Protein AF-A0A7H8TH70-F1 (afdb_monomer)

Radius of gyration: 21.29 Å; Cα contacts (8 Å, |Δi|>4): 26; chains: 1; bounding box: 37×19×67 Å

Nearest PDB structures (foldseek):
  7jg7-assembly1_8  TM=8.365E-01  e=2.701E+00  Mycolicibacterium smegmatis
  6oqv-assembly1_L  TM=8.076E-01  e=2.701E+00  Escherichia coli
  7jg6-assembly1_8  TM=8.333E-01  e=3.085E+00  Mycolicibacterium smegmatis
  7njm-assembly1_Q  TM=8.325E-01  e=3.085E+00  Mycolicibacterium smegmatis MC2 155
  7jg7-assembly1_2  TM=6.583E-01  e=2.213E+00  Mycolicibacterium smegmatis

Sequence (82 aa):
MSRQTRNTLMGMAEGAQIEQAATRALSAVADYAMGEVLYLKQTQAMLEQQCPDAAEALALIANTTAMSIAHQVRRYGSEMSG

Organism: Streptomyces chartreusis (NCBI:txid1969)

Solvent-accessible surface area (backbone atoms only — not comparable to full-atom values): 4482 Å² total; per-residue (Å²): 135,55,73,65,61,52,53,51,51,51,53,51,53,53,52,52,50,52,54,50,51,46,53,50,52,50,50,53,52,49,54,52,51,52,50,54,42,50,52,44,51,53,50,38,57,56,47,32,74,76,37,63,92,47,32,69,61,44,50,50,51,44,52,53,51,42,51,52,50,52,51,51,52,52,49,52,49,52,67,69,74,109

Secondary structure (DSSP, 8-state):
--HHHHHHHHHHHHHHHHHHHHHHHHHHHHHHHHHHHHHHHHHHHHHHHH-GGGHHHHHHHHHHHHHHHHHHHHHHHHHHH-

Mean predicted aligned error: 6.34 Å

pLDDT: mean 91.07, std 8.52, range [58.16, 98.19]

Foldseek 3Di:
DDPVVVVVVVVVVVVVVLVVVLVVVLVVLVVVLVVVLVVLVVVLVVVCVVPV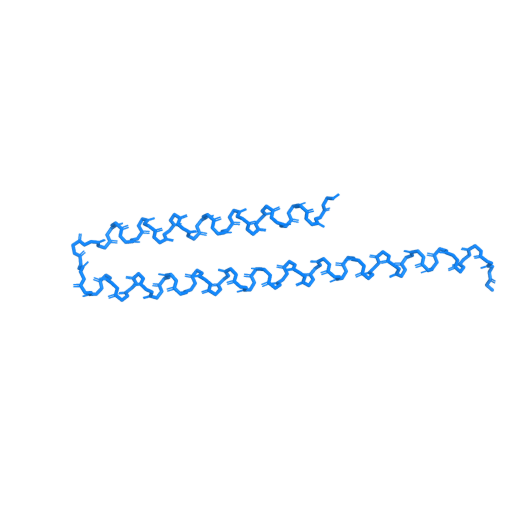VCNVVSVVVSVVVNVVSVVVSVVSVVVSVD

Structure (mmCIF, N/CA/C/O backbone):
data_AF-A0A7H8TH70-F1
#
_entry.id   AF-A0A7H8TH70-F1
#
loop_
_atom_site.group_PDB
_atom_site.id
_atom_site.type_symbol
_atom_site.label_atom_id
_atom_site.label_alt_id
_atom_site.label_comp_id
_atom_site.label_asym_id
_atom_site.label_entity_id
_atom_site.label_seq_id
_atom_site.pdbx_PDB_ins_code
_atom_site.Cartn_x
_atom_site.Cartn_y
_atom_site.Cartn_z
_atom_site.occupancy
_atom_site.B_iso_or_equiv
_atom_site.auth_seq_id
_atom_site.auth_comp_id
_atom_site.auth_asym_id
_atom_site.auth_atom_id
_atom_site.pdbx_PDB_model_num
ATOM 1 N N . MET A 1 1 ? 18.462 -6.425 -46.484 1.00 58.16 1 MET A N 1
ATOM 2 C CA . MET A 1 1 ? 18.311 -5.536 -45.308 1.00 58.16 1 MET A CA 1
ATOM 3 C C . MET A 1 1 ? 19.437 -4.516 -45.301 1.00 58.16 1 MET A C 1
ATOM 5 O O . MET A 1 1 ? 20.588 -4.928 -45.381 1.00 58.16 1 MET A O 1
ATOM 9 N N . SER A 1 2 ? 19.132 -3.218 -45.231 1.00 83.38 2 SER A N 1
ATOM 10 C CA . SER A 1 2 ? 20.165 -2.178 -45.129 1.00 83.38 2 SER A CA 1
ATOM 11 C C . SER A 1 2 ? 20.703 -2.089 -43.692 1.00 83.38 2 SER A C 1
ATOM 13 O O . SER A 1 2 ? 20.019 -2.467 -42.737 1.00 83.38 2 SER A O 1
ATOM 15 N N . ARG A 1 3 ? 21.934 -1.583 -43.518 1.00 79.12 3 ARG A N 1
ATOM 16 C CA . ARG A 1 3 ? 22.513 -1.307 -42.184 1.00 79.12 3 ARG A CA 1
ATOM 17 C C . ARG A 1 3 ? 21.610 -0.398 -41.343 1.00 79.12 3 ARG A C 1
ATOM 19 O O . ARG A 1 3 ? 21.497 -0.596 -40.141 1.00 79.12 3 ARG A O 1
ATOM 26 N N . GLN A 1 4 ? 20.924 0.537 -41.992 1.00 78.88 4 GLN A N 1
ATOM 27 C CA . GLN A 1 4 ? 20.005 1.470 -41.351 1.00 78.88 4 GLN A CA 1
ATOM 28 C C . GLN A 1 4 ? 18.774 0.749 -40.783 1.00 78.88 4 GLN A C 1
ATOM 30 O O . GLN A 1 4 ? 18.466 0.925 -39.612 1.00 78.88 4 GLN A O 1
ATOM 35 N N . THR A 1 5 ? 18.158 -0.165 -41.546 1.00 78.62 5 THR A N 1
ATOM 36 C CA . THR A 1 5 ? 17.051 -1.003 -41.051 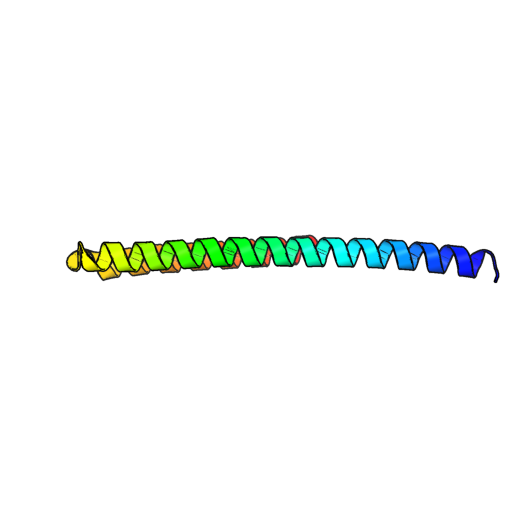1.00 78.62 5 THR A CA 1
ATOM 37 C C . THR A 1 5 ? 17.476 -1.874 -39.866 1.00 78.62 5 THR A C 1
ATOM 39 O O . THR A 1 5 ? 16.701 -2.065 -38.936 1.00 78.62 5 THR A O 1
ATOM 42 N N . ARG A 1 6 ? 18.716 -2.386 -39.863 1.00 77.00 6 ARG A N 1
ATOM 43 C CA . ARG A 1 6 ? 19.244 -3.191 -38.749 1.00 77.00 6 ARG A CA 1
ATOM 44 C C . ARG A 1 6 ? 19.421 -2.368 -37.470 1.00 77.00 6 ARG A C 1
ATOM 46 O O . ARG A 1 6 ? 19.010 -2.827 -36.413 1.00 77.00 6 ARG A O 1
ATOM 53 N N . ASN A 1 7 ? 19.977 -1.162 -37.573 1.00 78.00 7 ASN A N 1
ATOM 54 C CA . ASN A 1 7 ? 20.171 -0.281 -36.419 1.00 78.00 7 ASN A CA 1
ATOM 55 C C . ASN A 1 7 ? 18.833 0.191 -35.833 1.00 78.00 7 ASN A C 1
ATOM 57 O O . ASN A 1 7 ? 18.680 0.215 -34.617 1.00 78.00 7 ASN A O 1
ATOM 61 N N . THR A 1 8 ? 17.843 0.498 -36.679 1.00 79.69 8 THR A N 1
ATOM 62 C CA . THR A 1 8 ? 16.491 0.847 -36.217 1.00 79.69 8 THR A CA 1
ATOM 63 C C . THR A 1 8 ? 15.823 -0.323 -35.496 1.00 79.69 8 THR A C 1
ATOM 65 O O . THR A 1 8 ? 15.265 -0.131 -34.422 1.00 79.69 8 THR A O 1
ATOM 68 N N . LEU A 1 9 ? 15.926 -1.545 -36.031 1.00 80.81 9 LEU A N 1
ATOM 69 C CA . LEU A 1 9 ? 15.381 -2.739 -35.375 1.00 80.81 9 LEU A CA 1
ATOM 70 C C . LEU A 1 9 ? 16.060 -3.033 -34.033 1.00 80.81 9 LEU A C 1
ATOM 72 O O . LEU A 1 9 ? 15.377 -3.424 -33.092 1.00 80.81 9 LEU A O 1
ATOM 76 N N . MET A 1 10 ? 17.377 -2.829 -33.928 1.00 77.69 10 MET A N 1
ATOM 77 C CA . MET A 1 10 ? 18.090 -2.983 -32.655 1.00 77.69 10 MET A CA 1
ATOM 78 C C . MET A 1 10 ? 17.638 -1.941 -31.625 1.00 77.69 10 MET A 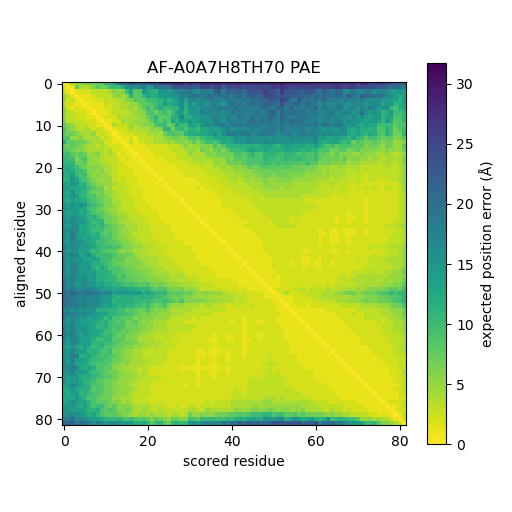C 1
ATOM 80 O O . MET A 1 10 ? 17.304 -2.323 -30.511 1.00 77.69 10 MET A O 1
ATOM 84 N N . GLY A 1 11 ? 17.509 -0.666 -32.012 1.00 77.69 11 GLY A N 1
ATOM 85 C CA . GLY A 1 11 ? 17.002 0.376 -31.110 1.00 77.69 11 GLY A CA 1
ATOM 86 C C . GLY A 1 11 ? 15.551 0.145 -30.664 1.00 77.69 11 GLY A C 1
ATOM 87 O O . GLY A 1 11 ? 15.214 0.380 -29.509 1.00 77.69 11 GLY A O 1
ATOM 88 N N . MET A 1 12 ? 14.692 -0.380 -31.546 1.00 80.75 12 MET A N 1
ATOM 89 C CA . MET A 1 12 ? 13.321 -0.765 -31.183 1.00 80.75 12 MET A CA 1
ATOM 90 C C . MET A 1 12 ? 13.284 -1.964 -30.230 1.00 80.75 12 MET A C 1
ATOM 92 O O . MET A 1 12 ? 12.474 -1.987 -29.307 1.00 80.75 12 MET A O 1
ATOM 96 N N . ALA A 1 13 ? 14.150 -2.958 -30.442 1.00 81.38 13 ALA A N 1
ATOM 97 C CA . ALA A 1 13 ? 14.244 -4.118 -29.561 1.00 81.38 13 ALA A CA 1
ATOM 98 C C . ALA A 1 13 ? 14.743 -3.728 -28.160 1.00 81.38 13 ALA A C 1
ATOM 100 O O . ALA A 1 13 ? 14.207 -4.222 -27.171 1.00 81.38 13 ALA A O 1
ATOM 101 N N . GLU A 1 14 ? 15.717 -2.819 -28.073 1.00 81.56 14 GLU A N 1
ATOM 102 C CA . GLU A 1 14 ? 16.193 -2.261 -26.801 1.00 81.56 14 GLU A CA 1
ATOM 103 C C . GLU A 1 14 ? 15.094 -1.460 -26.088 1.00 81.56 14 GLU A C 1
ATOM 105 O O . GLU A 1 14 ? 14.838 -1.697 -24.907 1.00 81.56 14 GLU A O 1
ATOM 110 N N . GLY A 1 15 ? 14.373 -0.589 -26.805 1.00 80.50 15 GLY A N 1
ATOM 111 C CA . GLY A 1 15 ? 13.241 0.158 -26.244 1.00 80.50 15 GLY A CA 1
ATOM 112 C C . GLY A 1 15 ? 12.141 -0.755 -25.693 1.00 80.50 15 GLY A C 1
ATOM 113 O O . GLY A 1 15 ? 11.715 -0.595 -24.550 1.00 80.50 15 GLY A O 1
ATOM 114 N N . ALA A 1 16 ? 11.755 -1.785 -26.451 1.00 82.88 16 ALA A N 1
ATOM 115 C CA . ALA A 1 16 ? 10.745 -2.751 -26.020 1.00 82.88 16 ALA A CA 1
ATOM 116 C C . ALA A 1 16 ? 11.174 -3.554 -24.776 1.00 82.88 16 ALA A C 1
ATOM 118 O O . ALA A 1 16 ? 10.342 -3.876 -23.926 1.00 82.88 16 ALA A O 1
ATOM 119 N N . GLN A 1 17 ? 12.465 -3.879 -24.639 1.00 86.06 17 GLN A N 1
ATOM 120 C CA . GLN A 1 17 ? 12.980 -4.559 -23.446 1.00 86.06 17 GLN A CA 1
ATOM 121 C C . GLN A 1 17 ? 12.912 -3.670 -22.202 1.00 86.06 17 GLN A C 1
ATOM 123 O O . GLN A 1 17 ? 12.539 -4.154 -21.131 1.00 86.06 17 GLN A O 1
ATOM 128 N N . ILE A 1 18 ? 13.236 -2.381 -22.340 1.00 86.88 18 ILE A N 1
ATOM 129 C CA . ILE A 1 18 ? 13.159 -1.406 -21.245 1.00 86.88 18 ILE A CA 1
ATOM 130 C C . ILE A 1 18 ? 11.705 -1.225 -20.794 1.00 86.88 18 ILE A C 1
ATOM 132 O O . ILE A 1 18 ? 11.416 -1.345 -19.603 1.00 86.88 18 ILE A O 1
ATOM 136 N N . GLU A 1 19 ? 10.775 -1.035 -21.733 1.00 85.88 19 GLU A N 1
ATOM 137 C CA . GLU A 1 19 ? 9.339 -0.928 -21.433 1.00 85.88 19 GLU A CA 1
ATOM 138 C C . GLU A 1 19 ? 8.799 -2.185 -20.735 1.00 85.88 19 GLU A C 1
ATOM 140 O O . GLU A 1 19 ? 8.041 -2.107 -19.761 1.00 85.88 19 GLU A O 1
ATOM 145 N N . GLN A 1 20 ? 9.222 -3.370 -21.187 1.00 88.31 20 GLN A N 1
ATOM 146 C CA . GLN A 1 20 ? 8.815 -4.626 -20.568 1.00 88.31 20 GLN A CA 1
ATOM 147 C C . GLN A 1 20 ? 9.366 -4.771 -19.142 1.00 88.31 20 GLN A C 1
ATOM 149 O O . GLN A 1 20 ? 8.652 -5.251 -18.257 1.00 88.31 20 GLN A O 1
ATOM 154 N N . ALA A 1 21 ? 10.613 -4.361 -18.897 1.00 88.00 21 ALA A N 1
ATOM 155 C CA . ALA A 1 21 ? 11.206 -4.374 -17.563 1.00 88.00 21 ALA A CA 1
ATOM 156 C C . ALA A 1 21 ? 10.486 -3.401 -16.614 1.00 88.00 21 ALA A C 1
ATOM 158 O O . ALA A 1 21 ? 10.140 -3.796 -15.498 1.00 88.00 21 ALA A O 1
ATOM 159 N N . ALA A 1 22 ? 10.180 -2.184 -17.075 1.00 87.88 22 ALA A N 1
ATOM 160 C CA . ALA A 1 22 ? 9.412 -1.199 -16.314 1.00 87.88 22 ALA A CA 1
ATOM 161 C C . ALA A 1 22 ? 8.014 -1.732 -15.959 1.00 87.88 22 ALA A C 1
ATOM 163 O O . ALA A 1 22 ? 7.610 -1.706 -14.799 1.00 87.88 22 ALA A O 1
ATOM 164 N N . THR A 1 23 ? 7.311 -2.336 -16.921 1.00 89.44 23 THR A N 1
ATOM 165 C CA . THR A 1 23 ? 5.981 -2.932 -16.696 1.00 89.44 23 THR A CA 1
ATOM 166 C C . THR A 1 23 ? 6.016 -4.043 -15.641 1.00 89.44 23 THR A C 1
ATOM 168 O O . THR A 1 23 ? 5.136 -4.124 -14.779 1.00 89.44 23 THR A O 1
ATOM 171 N N . ARG A 1 24 ? 7.045 -4.900 -15.672 1.00 92.25 24 ARG A N 1
ATOM 172 C CA . ARG A 1 24 ? 7.225 -5.965 -14.671 1.00 92.25 24 ARG A CA 1
ATOM 173 C C . ARG A 1 24 ? 7.514 -5.398 -13.285 1.00 92.25 24 ARG A C 1
ATOM 175 O O . ARG A 1 24 ? 6.948 -5.892 -12.315 1.00 92.25 24 ARG A O 1
ATOM 182 N N . ALA A 1 25 ? 8.354 -4.370 -13.195 1.00 91.12 25 ALA A N 1
ATOM 183 C CA . ALA A 1 25 ? 8.661 -3.712 -11.929 1.00 91.12 25 ALA A CA 1
ATOM 184 C C . ALA A 1 25 ? 7.412 -3.060 -11.316 1.00 91.12 25 ALA A C 1
ATOM 186 O O . ALA A 1 25 ? 7.122 -3.274 -10.140 1.00 91.12 25 ALA A O 1
ATOM 187 N N . LEU A 1 26 ? 6.620 -2.354 -12.129 1.00 92.62 26 LEU A N 1
ATOM 188 C CA . LEU A 1 26 ? 5.345 -1.772 -11.706 1.00 92.62 26 LEU A CA 1
ATOM 189 C C . LEU A 1 26 ? 4.363 -2.824 -11.197 1.00 92.62 26 LEU A C 1
ATOM 191 O O . LEU A 1 26 ? 3.759 -2.637 -10.143 1.00 92.62 26 LEU A O 1
ATOM 195 N N . SER A 1 27 ? 4.244 -3.940 -11.918 1.00 93.88 27 SER A N 1
ATOM 196 C CA . SER A 1 27 ? 3.366 -5.044 -11.522 1.00 93.88 27 SER A CA 1
ATOM 197 C C . SER A 1 27 ? 3.804 -5.643 -10.183 1.00 93.88 27 SER A C 1
ATOM 199 O O . SER A 1 27 ? 2.990 -5.770 -9.276 1.00 93.88 27 SER A O 1
ATOM 201 N N . ALA A 1 28 ? 5.102 -5.911 -10.008 1.00 95.88 28 ALA A N 1
ATOM 202 C CA . ALA A 1 28 ? 5.636 -6.469 -8.767 1.00 95.88 28 ALA A CA 1
ATOM 203 C C . ALA A 1 28 ? 5.420 -5.543 -7.556 1.00 95.88 28 ALA A C 1
ATOM 205 O O . ALA A 1 28 ? 5.062 -6.007 -6.473 1.00 95.88 28 ALA A O 1
ATOM 206 N N . VAL A 1 29 ? 5.608 -4.231 -7.734 1.00 95.88 29 VAL A N 1
ATOM 207 C CA . VAL A 1 29 ? 5.367 -3.236 -6.678 1.00 95.88 29 VAL A CA 1
ATOM 208 C C . VAL A 1 29 ? 3.882 -3.141 -6.335 1.00 95.88 29 VAL A C 1
ATOM 210 O O . VAL A 1 29 ? 3.536 -3.069 -5.156 1.00 95.88 29 VAL A O 1
ATOM 213 N N . ALA A 1 30 ? 3.001 -3.175 -7.337 1.00 94.88 30 ALA A N 1
ATOM 214 C CA . ALA A 1 30 ? 1.559 -3.177 -7.118 1.00 94.88 30 ALA A CA 1
ATOM 215 C C . ALA A 1 30 ? 1.099 -4.437 -6.367 1.00 94.88 30 ALA A C 1
ATOM 217 O O . ALA A 1 30 ? 0.351 -4.321 -5.397 1.00 94.88 30 ALA A O 1
ATOM 218 N N . ASP A 1 31 ? 1.587 -5.615 -6.758 1.00 97.44 31 ASP A N 1
ATOM 219 C CA . ASP A 1 31 ? 1.259 -6.887 -6.106 1.00 97.44 31 ASP A CA 1
ATOM 220 C C . ASP A 1 31 ? 1.709 -6.907 -4.643 1.00 97.44 31 ASP A C 1
ATOM 222 O O . ASP A 1 31 ? 0.929 -7.251 -3.751 1.00 97.44 31 ASP A O 1
ATOM 226 N N . TYR A 1 32 ? 2.942 -6.467 -4.377 1.00 97.25 32 TYR A N 1
ATOM 227 C CA . TYR A 1 32 ? 3.451 -6.345 -3.014 1.00 97.25 32 TYR A CA 1
ATOM 228 C C . TYR A 1 32 ? 2.598 -5.382 -2.174 1.00 97.25 32 TYR A C 1
ATOM 230 O O . TYR A 1 32 ? 2.166 -5.719 -1.073 1.00 97.25 32 TYR A O 1
ATOM 238 N N . ALA A 1 33 ? 2.292 -4.201 -2.715 1.00 97.19 33 ALA A N 1
ATOM 239 C CA . ALA A 1 33 ? 1.476 -3.201 -2.036 1.00 97.19 33 ALA A CA 1
ATOM 240 C C . ALA A 1 33 ? 0.048 -3.691 -1.740 1.00 97.19 33 ALA A C 1
ATOM 242 O O . ALA A 1 33 ? -0.490 -3.404 -0.669 1.00 97.19 33 ALA A O 1
ATOM 243 N N . MET A 1 34 ? -0.566 -4.450 -2.653 1.00 97.31 34 MET A N 1
ATOM 244 C CA . MET A 1 34 ? -1.859 -5.094 -2.404 1.00 97.31 34 MET A CA 1
ATOM 245 C C . MET A 1 34 ? -1.774 -6.103 -1.253 1.00 97.31 34 MET A C 1
ATOM 247 O O . MET A 1 34 ? -2.682 -6.148 -0.422 1.00 97.31 34 MET A O 1
ATOM 251 N N . GLY A 1 35 ? -0.679 -6.865 -1.168 1.00 97.62 35 GLY A N 1
ATOM 252 C CA . GLY A 1 35 ? -0.403 -7.766 -0.047 1.00 97.62 35 GLY A CA 1
ATOM 253 C C . GLY A 1 35 ? -0.334 -7.037 1.297 1.00 97.62 35 GLY A C 1
ATOM 254 O O . GLY A 1 35 ? -1.000 -7.441 2.250 1.00 97.62 35 GLY A O 1
ATOM 255 N N . GLU A 1 36 ? 0.387 -5.916 1.355 1.00 97.75 36 GLU A N 1
ATOM 256 C CA . GLU A 1 36 ? 0.486 -5.082 2.561 1.00 97.75 36 GLU A CA 1
ATOM 257 C C . GLU A 1 36 ? -0.877 -4.527 2.992 1.00 97.75 36 GLU A C 1
ATOM 259 O O . GLU A 1 36 ? -1.234 -4.584 4.170 1.00 97.75 36 GLU A O 1
ATOM 264 N N . VAL A 1 37 ? -1.684 -4.036 2.043 1.00 98.06 37 VAL A N 1
ATOM 265 C CA . VAL A 1 37 ? -3.042 -3.546 2.331 1.00 98.06 37 VAL A CA 1
ATOM 266 C C . VAL A 1 37 ? -3.930 -4.673 2.859 1.00 98.06 37 VAL A C 1
ATOM 268 O O . VAL A 1 37 ? -4.663 -4.468 3.829 1.00 98.06 37 VAL A O 1
ATOM 271 N N . LEU A 1 38 ? -3.856 -5.866 2.263 1.00 98.06 38 LEU A N 1
ATOM 272 C CA . LEU A 1 38 ? -4.615 -7.027 2.722 1.00 98.06 38 LEU A CA 1
ATOM 273 C C . LEU A 1 38 ? -4.233 -7.409 4.158 1.00 98.06 38 LEU A C 1
ATOM 275 O O . LEU A 1 38 ? -5.119 -7.592 4.995 1.00 98.06 38 LEU A O 1
ATOM 279 N N . TYR A 1 39 ? -2.935 -7.475 4.454 1.00 97.31 39 TYR A N 1
ATOM 280 C CA . TYR A 1 39 ? -2.428 -7.750 5.798 1.00 97.31 39 TYR A CA 1
ATOM 281 C C . TYR A 1 39 ? -2.919 -6.710 6.817 1.00 97.31 39 TYR A C 1
ATOM 283 O O . TYR A 1 39 ? -3.401 -7.063 7.899 1.00 97.31 39 TYR A O 1
ATOM 291 N N . LEU A 1 40 ? -2.883 -5.426 6.452 1.00 97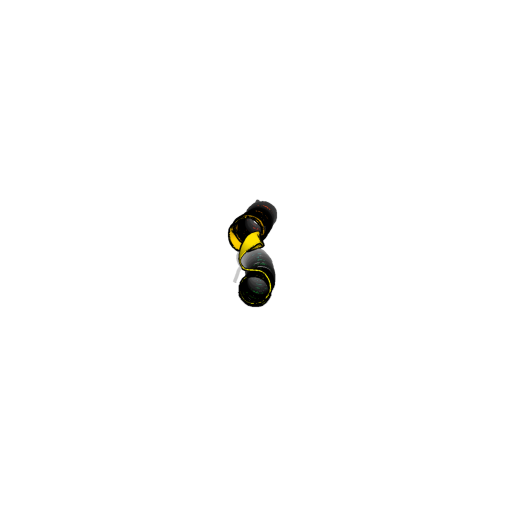.25 40 LEU A N 1
ATOM 292 C CA . LEU A 1 40 ? -3.393 -4.333 7.280 1.00 97.25 40 LEU A CA 1
ATOM 293 C C . LEU A 1 40 ? -4.882 -4.495 7.595 1.00 97.25 40 LEU A C 1
ATOM 295 O O . LEU A 1 40 ? -5.293 -4.309 8.739 1.00 97.25 40 LEU A O 1
ATOM 299 N N . LYS A 1 41 ? -5.693 -4.874 6.602 1.00 97.38 41 LYS A N 1
ATOM 300 C CA . LYS A 1 41 ? -7.136 -5.090 6.778 1.00 97.38 41 LYS A CA 1
ATOM 301 C C . LYS A 1 41 ? -7.464 -6.312 7.622 1.00 97.38 41 LYS A C 1
ATOM 303 O O . LYS A 1 41 ? -8.377 -6.250 8.441 1.00 97.38 41 LYS A O 1
ATOM 308 N N . GLN A 1 42 ? -6.707 -7.393 7.479 1.00 97.69 42 GLN A N 1
ATOM 309 C CA . GLN A 1 42 ? -6.850 -8.562 8.349 1.00 97.69 42 GLN A CA 1
ATOM 310 C C . GLN A 1 42 ? -6.485 -8.221 9.798 1.00 97.69 42 GLN A C 1
ATOM 312 O O . GLN A 1 42 ? -7.220 -8.571 10.720 1.00 97.69 42 GLN A O 1
ATOM 317 N N . THR A 1 43 ? -5.395 -7.475 9.992 1.00 96.69 43 THR A N 1
ATOM 318 C CA . THR A 1 43 ? -4.960 -7.012 11.315 1.00 96.69 43 THR A CA 1
ATOM 319 C C . THR A 1 43 ? -5.994 -6.080 11.946 1.00 96.69 43 THR A C 1
ATOM 321 O O . THR A 1 43 ? -6.331 -6.252 13.115 1.00 96.69 43 THR A O 1
ATOM 324 N N . GLN A 1 44 ? -6.553 -5.143 11.170 1.00 97.31 44 GLN A N 1
ATOM 325 C CA . GLN A 1 44 ? -7.659 -4.281 11.596 1.00 97.31 44 GLN A CA 1
ATOM 326 C C . GLN A 1 44 ? -8.837 -5.125 12.103 1.00 97.31 44 GLN A C 1
ATOM 328 O O . GLN A 1 44 ? -9.245 -4.961 13.247 1.00 97.31 44 GLN A O 1
ATOM 333 N N . ALA A 1 45 ? -9.335 -6.062 11.290 1.00 96.62 45 ALA A N 1
ATOM 334 C CA . ALA A 1 45 ? -10.490 -6.885 11.646 1.00 96.62 45 ALA A CA 1
ATOM 335 C C . ALA A 1 45 ? -10.253 -7.720 12.917 1.00 96.62 45 ALA A C 1
ATOM 337 O O . ALA A 1 45 ? -11.143 -7.846 13.756 1.00 96.62 45 ALA A O 1
ATOM 338 N N . MET A 1 46 ? -9.046 -8.268 13.086 1.00 97.31 46 MET A N 1
ATOM 339 C CA . MET A 1 46 ? -8.673 -9.005 14.295 1.00 97.31 46 MET A CA 1
ATOM 340 C C . MET A 1 46 ? -8.677 -8.102 15.537 1.00 97.31 46 MET A C 1
ATOM 342 O O . MET A 1 46 ? -9.198 -8.492 16.581 1.00 97.31 46 MET A O 1
ATOM 346 N N . LEU A 1 47 ? -8.102 -6.901 15.439 1.00 96.62 47 LEU A N 1
ATOM 347 C CA . LEU A 1 47 ? -8.021 -5.966 16.562 1.00 96.62 47 LEU A CA 1
ATOM 348 C C . LEU A 1 47 ? -9.389 -5.378 16.922 1.00 96.62 47 LEU A C 1
ATOM 350 O O . LEU A 1 4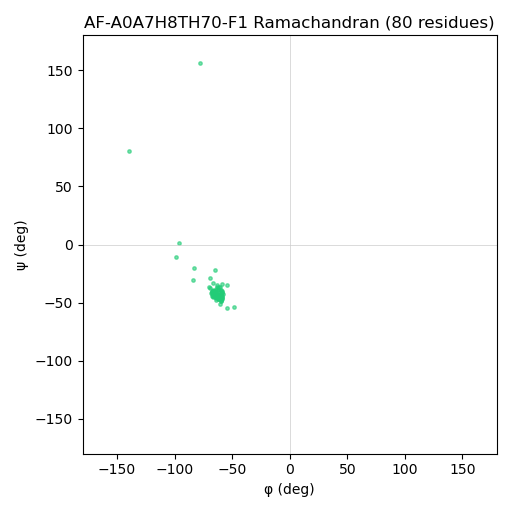7 ? -9.684 -5.227 18.103 1.00 96.62 47 LEU A O 1
ATOM 354 N N . GLU A 1 48 ? -10.247 -5.115 15.937 1.00 96.56 48 GLU A N 1
ATOM 355 C CA . GLU A 1 48 ? -11.627 -4.659 16.155 1.00 96.56 48 GLU A CA 1
ATOM 356 C C . GLU A 1 48 ? -12.460 -5.687 16.930 1.00 96.56 48 GLU A C 1
ATOM 358 O O . GLU A 1 48 ? -13.252 -5.315 17.793 1.00 96.56 48 GLU A O 1
ATOM 363 N N . GLN A 1 49 ? -12.250 -6.984 16.680 1.00 95.25 49 GLN A N 1
ATOM 364 C CA . GLN A 1 49 ? -12.900 -8.049 17.451 1.00 95.25 49 GLN A CA 1
ATOM 365 C C . GLN A 1 49 ? -12.428 -8.091 18.911 1.00 95.25 49 GLN A C 1
ATOM 367 O O . GLN A 1 49 ? -13.205 -8.440 19.798 1.00 95.25 49 GLN A O 1
ATOM 372 N N . GLN A 1 50 ? -11.161 -7.757 19.164 1.00 96.12 50 GLN A N 1
ATOM 373 C CA . GLN A 1 50 ? -10.567 -7.772 20.504 1.00 96.12 50 GLN A CA 1
ATOM 374 C C . GLN A 1 50 ? -10.846 -6.484 21.288 1.00 96.12 50 GLN A C 1
ATOM 376 O O . GLN A 1 50 ? -10.930 -6.520 22.515 1.00 96.12 50 GLN A O 1
ATOM 381 N N . CYS A 1 51 ? -10.985 -5.353 20.596 1.00 94.50 51 CYS A N 1
ATOM 382 C CA . CYS A 1 51 ? -11.206 -4.041 21.189 1.00 94.50 51 CYS A CA 1
ATOM 383 C C . CYS A 1 51 ? -12.228 -3.231 20.367 1.00 94.50 51 CYS A C 1
ATOM 385 O O . CYS A 1 51 ? -11.844 -2.356 19.584 1.00 94.50 51 CYS A O 1
ATOM 387 N N . PRO A 1 52 ? -13.537 -3.493 20.552 1.00 93.69 52 PRO A N 1
ATOM 388 C CA . PRO A 1 52 ? -14.595 -2.805 19.810 1.00 93.69 52 PRO A CA 1
ATOM 389 C C . PRO A 1 52 ? -14.591 -1.284 20.006 1.00 93.69 52 PRO A C 1
ATOM 391 O O . PRO A 1 52 ? -14.857 -0.540 19.065 1.00 93.69 52 PRO A O 1
ATOM 394 N N . ASP A 1 53 ? -14.216 -0.813 21.199 1.00 96.88 53 ASP A N 1
ATOM 395 C CA . ASP A 1 53 ? -14.162 0.618 21.535 1.00 96.88 53 ASP A CA 1
ATOM 396 C C . ASP A 1 53 ? -13.112 1.386 20.712 1.00 96.88 53 ASP A C 1
ATOM 398 O O . ASP A 1 53 ? -13.209 2.602 20.552 1.00 96.88 53 ASP A O 1
ATOM 402 N N . ALA A 1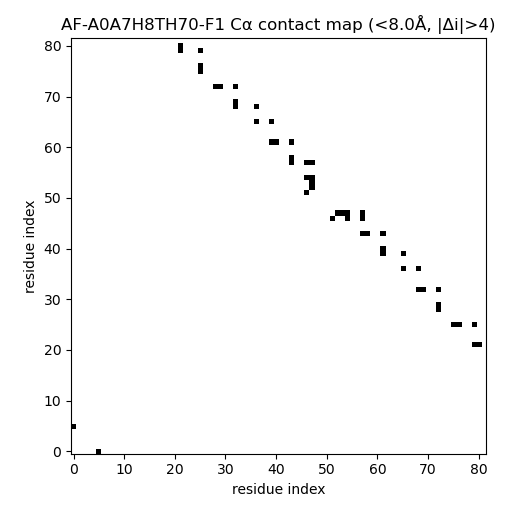 54 ? -12.110 0.689 20.167 1.00 94.94 54 ALA A N 1
ATOM 403 C CA . ALA A 1 54 ? -11.065 1.276 19.334 1.00 94.94 54 ALA A CA 1
ATOM 404 C C . ALA A 1 54 ? -11.350 1.162 17.826 1.00 94.94 54 ALA A C 1
ATOM 406 O O . ALA A 1 54 ? -10.518 1.598 17.025 1.00 94.94 54 ALA A O 1
ATOM 407 N N . ALA A 1 55 ? -12.487 0.589 17.413 1.00 95.50 55 ALA A N 1
ATOM 408 C CA . ALA A 1 55 ? -12.720 0.221 16.017 1.00 95.50 55 ALA A CA 1
ATOM 409 C C . ALA A 1 55 ? -12.636 1.408 15.050 1.00 95.50 55 ALA A C 1
ATOM 411 O O . ALA A 1 55 ? -12.012 1.322 13.996 1.00 95.50 55 ALA A O 1
ATOM 412 N N . GLU A 1 56 ? -13.181 2.557 15.439 1.00 96.25 56 GLU A N 1
ATOM 413 C CA . GLU A 1 56 ? -13.160 3.757 14.602 1.00 96.25 56 GLU A CA 1
ATOM 414 C C . GLU A 1 56 ? -11.729 4.288 14.389 1.00 96.25 56 GLU A C 1
ATOM 416 O O . GLU A 1 56 ? -11.340 4.646 13.274 1.00 96.25 56 GLU A O 1
ATOM 421 N N . ALA A 1 57 ? -10.900 4.252 15.439 1.00 97.31 57 ALA A N 1
ATOM 422 C CA . ALA A 1 57 ? -9.492 4.632 15.362 1.00 97.31 57 ALA A CA 1
ATOM 423 C C . ALA A 1 57 ? -8.676 3.632 14.525 1.00 97.31 57 ALA A C 1
ATOM 425 O O . ALA A 1 57 ? -7.859 4.039 13.697 1.00 97.31 57 ALA A O 1
ATOM 426 N N . LEU A 1 58 ? -8.922 2.329 14.694 1.00 96.94 58 LEU A N 1
ATOM 427 C CA . LEU A 1 58 ? -8.286 1.270 13.904 1.00 96.94 58 LEU A CA 1
ATOM 428 C C . LEU A 1 58 ? -8.638 1.395 12.417 1.00 96.94 58 LEU A C 1
ATOM 430 O O . LEU A 1 58 ? -7.747 1.315 11.567 1.00 96.94 58 LEU A O 1
ATOM 434 N N . ALA A 1 59 ? -9.903 1.669 12.099 1.00 96.56 59 ALA A N 1
ATOM 435 C CA . ALA A 1 59 ? -10.353 1.923 10.739 1.00 96.56 59 ALA A CA 1
ATOM 436 C C . ALA A 1 59 ? -9.673 3.158 10.135 1.00 96.56 59 ALA A C 1
ATOM 438 O O . ALA A 1 59 ? -9.192 3.099 8.999 1.00 96.56 59 ALA A O 1
ATOM 439 N N . LEU A 1 60 ? -9.576 4.259 10.889 1.00 97.62 60 LEU A N 1
ATOM 440 C CA . LEU A 1 60 ? -8.893 5.475 10.445 1.00 97.62 60 LEU A CA 1
ATOM 441 C C . LEU A 1 60 ? -7.414 5.212 10.132 1.00 97.62 60 LEU A C 1
ATOM 443 O O . LEU A 1 60 ? -6.941 5.591 9.057 1.00 97.62 60 LEU A O 1
ATOM 447 N N . ILE A 1 61 ? -6.698 4.536 11.034 1.00 97.06 61 ILE A N 1
ATOM 448 C CA . ILE A 1 61 ? -5.286 4.177 10.849 1.00 97.06 61 ILE A CA 1
ATOM 449 C C . ILE A 1 61 ? -5.131 3.294 9.610 1.00 97.06 61 ILE A C 1
ATOM 451 O O . ILE A 1 61 ? -4.336 3.608 8.724 1.00 97.06 61 ILE A O 1
ATOM 455 N N . ALA A 1 62 ? -5.918 2.221 9.504 1.00 97.19 62 ALA A N 1
ATOM 456 C CA . ALA A 1 62 ? -5.798 1.276 8.403 1.00 97.19 62 ALA A CA 1
ATOM 457 C C . ALA A 1 62 ? -6.099 1.921 7.042 1.00 97.19 62 ALA A C 1
ATOM 459 O O . ALA A 1 62 ? -5.373 1.696 6.073 1.00 97.19 62 ALA A O 1
ATOM 460 N N . ASN A 1 63 ? -7.140 2.754 6.964 1.00 96.88 63 ASN A N 1
ATOM 461 C CA . ASN A 1 63 ? -7.507 3.462 5.737 1.00 96.88 63 ASN A CA 1
ATOM 462 C C . ASN A 1 63 ? -6.463 4.510 5.338 1.00 96.88 63 ASN A C 1
ATOM 464 O O . ASN A 1 63 ? -6.098 4.593 4.166 1.00 96.88 63 ASN A O 1
ATOM 468 N N . THR A 1 64 ? -5.948 5.275 6.302 1.00 98.19 64 THR A N 1
ATOM 469 C CA . THR A 1 64 ? -4.917 6.291 6.043 1.00 98.19 64 THR A CA 1
ATOM 470 C C . THR A 1 64 ? -3.633 5.644 5.533 1.00 98.19 64 THR A C 1
ATOM 472 O O . THR A 1 64 ? -3.052 6.099 4.545 1.00 98.19 64 THR A O 1
ATOM 475 N N . THR A 1 65 ? -3.215 4.536 6.148 1.00 97.75 65 THR A N 1
ATOM 476 C CA . THR A 1 65 ? -2.034 3.787 5.708 1.00 97.75 65 THR A CA 1
ATOM 477 C C . THR A 1 65 ? -2.240 3.172 4.325 1.00 97.75 65 THR A C 1
ATOM 479 O O . THR A 1 65 ? -1.375 3.328 3.465 1.00 97.75 65 THR A O 1
ATOM 482 N N . ALA A 1 66 ? -3.39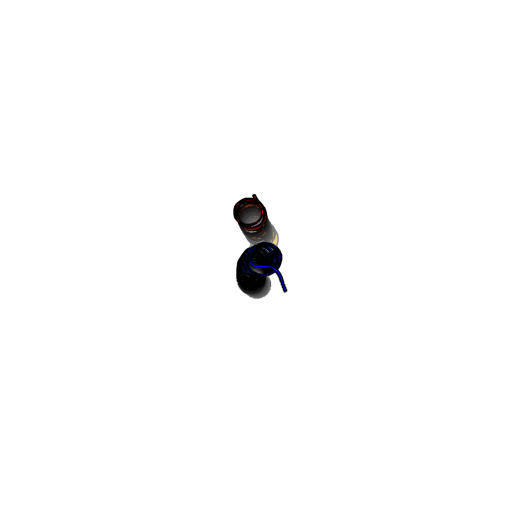8 2.556 4.056 1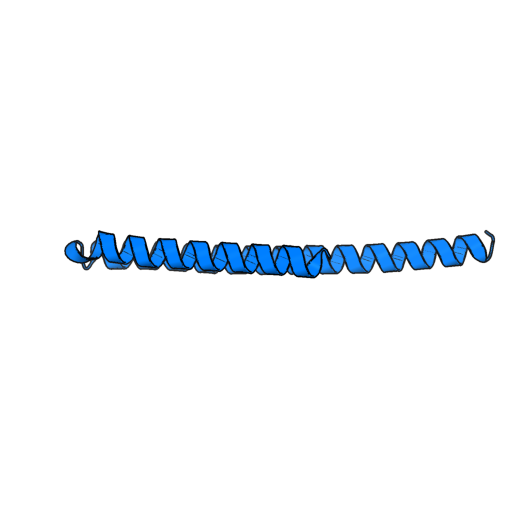.00 97.38 66 ALA A N 1
ATOM 483 C CA . ALA A 1 66 ? -3.714 2.014 2.733 1.00 97.38 66 ALA A CA 1
ATOM 484 C C . ALA A 1 66 ? -3.693 3.100 1.642 1.00 97.38 66 ALA A C 1
ATOM 486 O O . ALA A 1 66 ? -3.162 2.884 0.552 1.00 97.38 66 ALA A O 1
ATOM 487 N N . MET A 1 67 ? -4.202 4.296 1.949 1.00 97.75 67 MET A N 1
ATOM 488 C CA . MET A 1 67 ? -4.150 5.430 1.029 1.00 97.75 67 MET A CA 1
ATOM 489 C C . MET A 1 67 ? -2.713 5.916 0.788 1.00 97.75 67 MET A C 1
ATOM 491 O O . MET A 1 67 ? -2.344 6.194 -0.352 1.00 97.75 67 MET A O 1
ATOM 495 N N . SER A 1 68 ? -1.876 5.969 1.828 1.00 97.94 68 SER A N 1
ATOM 496 C CA . SER A 1 68 ? -0.449 6.298 1.693 1.00 97.94 68 SER A CA 1
ATOM 497 C C . SER A 1 68 ? 0.289 5.298 0.796 1.00 97.94 68 SER A C 1
ATOM 499 O O . SER A 1 68 ? 1.038 5.706 -0.093 1.00 97.94 68 SER A O 1
ATOM 501 N N . ILE A 1 69 ? 0.020 3.997 0.958 1.00 97.12 69 ILE A N 1
ATOM 502 C CA . ILE A 1 69 ? 0.562 2.941 0.091 1.00 97.12 69 ILE A CA 1
ATOM 503 C C . ILE A 1 69 ? 0.130 3.175 -1.364 1.00 97.12 69 ILE A C 1
ATOM 505 O O . ILE A 1 69 ? 0.975 3.214 -2.257 1.00 97.12 69 ILE A O 1
ATOM 509 N N . ALA A 1 70 ? -1.161 3.418 -1.610 1.00 96.69 70 ALA A N 1
ATOM 510 C CA . ALA A 1 70 ? -1.670 3.683 -2.956 1.00 96.69 70 ALA A CA 1
ATOM 511 C C . ALA A 1 70 ? -1.006 4.916 -3.603 1.00 96.69 70 ALA A C 1
ATOM 513 O O . ALA A 1 70 ? -0.657 4.893 -4.787 1.00 96.69 70 ALA A O 1
ATOM 514 N N . HIS A 1 71 ? -0.776 5.982 -2.830 1.00 97.44 71 HIS A N 1
ATOM 515 C CA . HIS A 1 71 ? -0.056 7.164 -3.304 1.00 97.44 71 HIS A CA 1
ATOM 516 C C . HIS A 1 71 ? 1.401 6.866 -3.666 1.00 97.44 71 HIS A C 1
ATOM 518 O O . HIS A 1 71 ? 1.878 7.367 -4.686 1.00 97.44 71 HIS A O 1
ATOM 524 N N . GLN A 1 72 ? 2.098 6.047 -2.876 1.00 96.50 72 GLN A N 1
ATOM 525 C CA . GLN A 1 72 ? 3.479 5.652 -3.161 1.00 96.50 72 GLN A CA 1
ATOM 526 C C . GLN A 1 72 ? 3.579 4.788 -4.421 1.00 96.50 72 GLN A C 1
ATOM 528 O O . GLN A 1 72 ? 4.414 5.071 -5.277 1.00 96.50 72 GLN A O 1
ATOM 533 N N . VAL A 1 73 ? 2.681 3.811 -4.593 1.00 95.81 73 VAL A N 1
ATOM 534 C CA . VAL A 1 73 ? 2.616 2.986 -5.813 1.00 95.81 73 VAL A CA 1
ATOM 535 C C . VAL A 1 73 ? 2.346 3.854 -7.039 1.00 95.81 73 VAL A C 1
ATOM 537 O O . VAL A 1 73 ? 3.035 3.730 -8.050 1.00 95.81 73 VAL A O 1
ATOM 540 N N . ARG A 1 74 ? 1.389 4.787 -6.951 1.00 95.00 74 ARG A N 1
ATOM 541 C CA . ARG A 1 74 ? 1.106 5.729 -8.041 1.00 95.00 74 ARG A CA 1
ATOM 542 C C . ARG A 1 74 ? 2.324 6.589 -8.376 1.00 95.00 74 ARG A C 1
ATOM 544 O O . ARG A 1 74 ? 2.610 6.795 -9.551 1.00 95.00 74 ARG A O 1
ATOM 551 N N . ARG A 1 75 ? 3.022 7.106 -7.361 1.00 95.06 75 ARG A N 1
ATOM 552 C CA . ARG A 1 75 ? 4.223 7.927 -7.546 1.00 95.06 75 ARG A CA 1
ATOM 553 C C . ARG A 1 75 ? 5.329 7.139 -8.249 1.00 95.06 75 ARG A C 1
ATOM 555 O O . ARG A 1 75 ? 5.873 7.641 -9.224 1.00 95.06 75 ARG A O 1
ATOM 562 N N . TYR A 1 76 ? 5.596 5.913 -7.804 1.00 92.62 76 TYR A N 1
ATOM 563 C CA . TYR A 1 76 ? 6.544 5.010 -8.457 1.00 92.62 76 TYR A CA 1
ATOM 564 C C . TYR A 1 76 ? 6.152 4.738 -9.920 1.00 92.62 76 TYR A C 1
ATOM 566 O O . TYR A 1 76 ? 6.986 4.830 -10.816 1.00 92.62 76 TYR A O 1
ATOM 574 N N . GLY A 1 77 ? 4.856 4.517 -10.172 1.00 91.75 77 GLY A N 1
ATOM 575 C CA . GLY A 1 77 ? 4.249 4.464 -11.507 1.00 91.75 77 GLY A CA 1
ATOM 576 C C . GLY A 1 77 ? 4.636 5.625 -12.413 1.00 91.75 77 GLY A C 1
ATOM 577 O O . GLY A 1 77 ? 5.124 5.422 -13.526 1.00 91.75 77 GLY A O 1
ATOM 578 N N . SER A 1 78 ? 4.436 6.844 -11.918 1.00 92.06 78 SER A N 1
ATOM 579 C CA . SER A 1 78 ? 4.765 8.0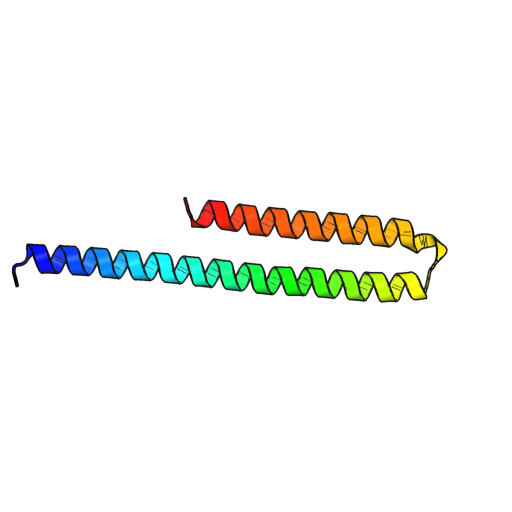62 -12.652 1.00 92.06 78 SER A CA 1
ATOM 580 C C . SER A 1 78 ? 6.270 8.227 -12.879 1.00 92.06 78 SER A C 1
ATOM 582 O O . SER A 1 78 ? 6.661 8.647 -13.960 1.00 92.06 78 SER A O 1
ATOM 584 N N . GLU A 1 79 ? 7.105 7.894 -11.889 1.00 90.19 79 GLU A N 1
ATOM 585 C CA . GLU A 1 79 ? 8.571 8.000 -11.977 1.00 90.19 79 GLU A CA 1
ATOM 586 C C . GLU A 1 79 ? 9.185 6.974 -12.946 1.00 90.19 79 GLU A C 1
ATOM 588 O O . GLU A 1 79 ? 10.221 7.251 -13.535 1.00 90.19 79 GLU A O 1
ATOM 593 N N . MET A 1 80 ? 8.556 5.810 -13.141 1.00 83.31 80 MET A N 1
ATOM 594 C CA . MET A 1 80 ? 9.005 4.801 -14.114 1.00 83.31 80 MET A CA 1
ATOM 595 C C . MET A 1 80 ? 8.530 5.055 -15.550 1.00 83.31 80 MET A C 1
ATOM 597 O O . MET A 1 80 ? 9.083 4.469 -16.479 1.00 83.31 80 MET A O 1
ATOM 601 N N . SER A 1 81 ? 7.474 5.853 -15.727 1.00 75.44 81 SER A N 1
ATOM 602 C CA . SER A 1 81 ? 6.861 6.113 -17.040 1.00 75.44 81 SER A CA 1
ATOM 603 C C . SER A 1 81 ? 7.320 7.430 -17.678 1.00 75.44 81 SER A C 1
ATOM 605 O O . SER A 1 81 ? 6.965 7.691 -18.828 1.00 75.44 81 SER A O 1
ATOM 607 N N . GLY A 1 82 ? 8.026 8.278 -16.923 1.00 60.66 82 GLY A N 1
ATOM 608 C CA . GLY A 1 82 ? 8.608 9.547 -17.377 1.00 60.66 82 GLY A CA 1
ATOM 609 C C . GLY A 1 82 ? 10.097 9.422 -17.653 1.00 60.66 82 GLY A C 1
ATOM 610 O O . GLY A 1 82 ? 10.567 10.165 -18.541 1.00 60.66 82 GLY A O 1
#